Protein AF-A0A645GMB2-F1 (afdb_monomer_lite)

Foldseek 3Di:
DPDDPQPQADPPDDDDLDDDDDDPPDDPVVVVVVVQVVCVVVVHHDDDDDDDQDDDVSVVVSVVVVCVVVVNDDDDDDDD

Secondary structure (DSSP, 8-state):
----HHHHS-TT-----S--PPPTTS-HHHHHHHHHHHHHHTT----S------SHHHHHHHHHHHHHHTT---------

Structure (mmCIF, N/CA/C/O backbone):
data_AF-A0A645GMB2-F1
#
_entry.id   AF-A0A645GMB2-F1
#
loop_
_atom_site.group_PDB
_atom_site.id
_atom_site.type_symbol
_atom_site.label_atom_id
_atom_site.label_alt_id
_atom_site.label_comp_id
_atom_site.label_asym_id
_atom_site.label_entity_id
_atom_site.label_seq_id
_atom_site.pdbx_PDB_ins_code
_atom_site.Cartn_x
_atom_site.Cartn_y
_atom_site.Cartn_z
_atom_site.occupancy
_atom_site.B_iso_or_equiv
_atom_site.auth_seq_id
_atom_site.auth_comp_id
_atom_site.auth_asym_id
_atom_site.auth_atom_id
_atom_site.pdbx_PDB_model_num
ATOM 1 N N . MET A 1 1 ? -0.479 -8.166 23.438 1.00 48.44 1 MET A N 1
ATOM 2 C CA . MET A 1 1 ? -1.449 -8.833 22.548 1.00 48.44 1 MET A CA 1
ATOM 3 C C . MET A 1 1 ? -0.740 -10.067 22.000 1.00 48.44 1 MET A C 1
ATOM 5 O O . MET A 1 1 ? 0.286 -9.891 21.359 1.00 48.44 1 MET A O 1
ATOM 9 N N . ASN A 1 2 ? -1.156 -11.283 22.372 1.00 49.09 2 ASN A N 1
ATOM 10 C CA . ASN A 1 2 ? -0.608 -12.514 21.784 1.00 49.09 2 ASN A CA 1
ATOM 11 C C . ASN A 1 2 ? -1.329 -12.710 20.451 1.00 49.09 2 ASN A C 1
ATOM 13 O O . ASN A 1 2 ? -2.469 -13.158 20.455 1.00 49.09 2 ASN A O 1
ATOM 17 N N . LEU A 1 3 ? -0.715 -12.279 19.351 1.00 55.62 3 LEU A N 1
ATOM 18 C CA . LEU A 1 3 ? -1.262 -12.487 18.012 1.00 55.62 3 LEU A CA 1
ATOM 19 C C . LEU A 1 3 ? -0.912 -13.915 17.585 1.00 55.62 3 LEU A C 1
ATOM 21 O O . LEU A 1 3 ? 0.270 -14.242 17.455 1.00 55.62 3 LEU A O 1
ATOM 25 N N . ASP A 1 4 ? -1.921 -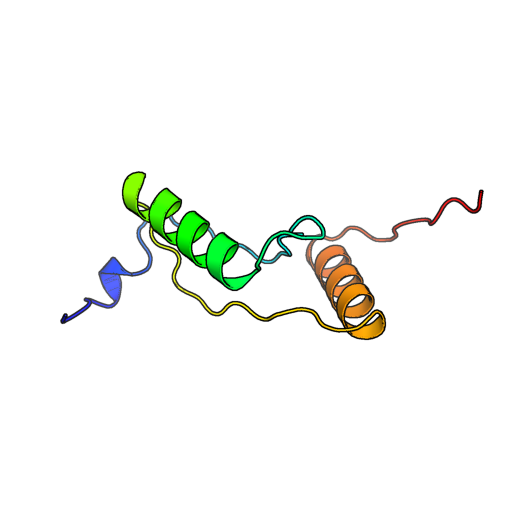14.772 17.424 1.00 58.56 4 ASP A N 1
ATOM 26 C CA . ASP A 1 4 ? -1.728 -16.084 16.815 1.00 58.56 4 ASP A CA 1
ATOM 27 C C . ASP A 1 4 ? -1.338 -15.868 15.346 1.00 58.56 4 ASP A C 1
ATOM 29 O O . ASP A 1 4 ? -2.002 -15.159 14.589 1.00 58.56 4 ASP A O 1
ATOM 33 N N . ARG A 1 5 ? -0.212 -16.450 14.932 1.00 54.00 5 ARG A N 1
ATOM 34 C CA . ARG A 1 5 ? 0.330 -16.311 13.575 1.00 54.00 5 ARG A CA 1
ATOM 35 C C . ARG A 1 5 ? -0.664 -16.787 12.511 1.00 54.00 5 ARG A C 1
ATOM 37 O O . ARG A 1 5 ? -0.625 -16.280 11.393 1.00 54.00 5 ARG A O 1
ATOM 44 N N . ASN A 1 6 ? -1.538 -17.729 12.864 1.00 55.00 6 ASN A N 1
ATOM 45 C CA . ASN A 1 6 ? -2.576 -18.254 11.980 1.00 55.00 6 ASN A CA 1
ATOM 46 C C . ASN A 1 6 ? -3.790 -17.312 11.834 1.00 55.00 6 ASN A C 1
ATOM 48 O O . ASN A 1 6 ? -4.645 -17.571 10.997 1.00 55.00 6 ASN A O 1
ATOM 52 N N . GLU A 1 7 ? -3.857 -16.218 12.600 1.00 58.16 7 GLU A N 1
ATOM 53 C CA . GLU A 1 7 ? -4.918 -15.201 12.517 1.00 58.16 7 GLU A CA 1
ATOM 54 C C . GLU A 1 7 ? -4.484 -13.932 11.759 1.00 58.16 7 GLU A C 1
ATOM 56 O O . GLU A 1 7 ? -5.332 -13.132 11.371 1.00 58.16 7 GLU A O 1
ATOM 61 N N . LEU A 1 8 ? -3.179 -13.728 11.522 1.00 67.62 8 LEU A N 1
ATOM 62 C CA . LEU A 1 8 ? -2.666 -12.493 10.902 1.00 67.62 8 LEU A CA 1
ATOM 63 C C . LEU A 1 8 ? -2.963 -12.391 9.399 1.00 67.62 8 LEU A C 1
ATOM 65 O O . LEU A 1 8 ? -3.171 -11.294 8.887 1.00 67.62 8 LEU A O 1
ATOM 69 N N . ILE A 1 9 ? -2.966 -13.523 8.692 1.00 76.56 9 ILE A N 1
ATOM 70 C CA . ILE A 1 9 ? -3.322 -13.611 7.271 1.00 76.56 9 ILE A CA 1
ATOM 71 C C . ILE A 1 9 ? -4.469 -14.613 7.164 1.00 76.56 9 ILE A C 1
ATOM 73 O O . ILE A 1 9 ? -4.248 -15.822 7.195 1.00 76.56 9 ILE A O 1
ATOM 77 N N . GLY A 1 10 ? -5.696 -14.098 7.093 1.00 78.38 10 GLY A N 1
ATOM 78 C CA . GLY A 1 10 ? -6.904 -14.919 7.003 1.00 78.38 10 GLY A CA 1
ATOM 79 C C . GLY A 1 10 ? -7.055 -15.641 5.658 1.00 78.38 10 GLY A C 1
ATOM 80 O O . GLY A 1 10 ? -6.376 -15.330 4.682 1.00 78.38 10 GLY A O 1
ATOM 81 N N . GLU A 1 11 ? -8.006 -16.576 5.585 1.00 85.19 11 GLU A N 1
ATOM 82 C CA . GLU A 1 11 ? -8.267 -17.384 4.378 1.00 85.19 11 GLU A CA 1
ATOM 83 C C . GLU A 1 11 ? -8.691 -16.551 3.155 1.00 85.19 11 GLU A C 1
ATOM 85 O O . GLU A 1 11 ? -8.465 -16.959 2.019 1.00 85.19 11 GLU A O 1
ATOM 90 N N . ASN A 1 12 ? -9.275 -15.369 3.379 1.00 88.06 12 ASN A N 1
ATOM 91 C CA . ASN A 1 12 ? -9.699 -14.431 2.336 1.00 88.06 12 ASN A CA 1
ATOM 92 C C . ASN A 1 12 ? -8.734 -13.235 2.192 1.00 88.06 12 ASN A C 1
ATOM 94 O O . ASN A 1 12 ? -9.164 -12.093 2.026 1.00 88.06 12 ASN A O 1
ATOM 98 N N . ALA A 1 13 ? -7.429 -13.472 2.332 1.00 88.94 13 ALA A N 1
ATOM 99 C CA . ALA A 1 13 ? -6.403 -12.449 2.149 1.00 88.94 13 ALA A CA 1
ATOM 100 C C . ALA A 1 13 ? -5.926 -12.366 0.690 1.00 88.94 13 ALA A C 1
ATOM 102 O O . ALA A 1 13 ? -5.852 -13.368 -0.020 1.00 88.94 13 ALA A O 1
ATOM 103 N N . PHE A 1 14 ? -5.523 -11.170 0.264 1.00 87.31 14 PHE A N 1
ATOM 104 C CA . PHE A 1 14 ? -4.786 -10.949 -0.979 1.00 87.31 14 PHE A CA 1
ATOM 105 C C . PHE A 1 14 ? -3.531 -10.124 -0.696 1.00 87.31 14 PHE A C 1
ATOM 107 O O . PHE A 1 14 ? -3.507 -9.289 0.208 1.00 87.31 14 PHE A O 1
ATOM 114 N N . SER A 1 15 ? -2.473 -10.381 -1.462 1.00 86.31 15 SER A N 1
ATOM 115 C CA . SER A 1 15 ? -1.232 -9.610 -1.393 1.00 86.31 15 SER A CA 1
ATOM 116 C C . SER A 1 15 ? -1.310 -8.420 -2.349 1.00 86.31 15 SER A C 1
ATOM 118 O O . SER A 1 15 ? -1.826 -8.553 -3.459 1.00 86.31 15 SER A O 1
ATOM 120 N N . ILE A 1 16 ? -0.815 -7.261 -1.911 1.00 84.31 16 ILE A N 1
ATOM 121 C CA . ILE A 1 16 ? -0.703 -6.052 -2.730 1.00 84.31 16 ILE A CA 1
ATOM 122 C C . ILE A 1 16 ? 0.782 -5.824 -3.007 1.00 84.31 16 ILE A C 1
ATOM 124 O O . ILE A 1 16 ? 1.540 -5.537 -2.084 1.00 84.31 16 ILE A O 1
ATOM 128 N N . ASP A 1 17 ? 1.179 -5.910 -4.274 1.00 82.62 17 ASP A N 1
ATOM 129 C CA . ASP A 1 17 ? 2.493 -5.476 -4.751 1.00 82.62 17 ASP A CA 1
ATOM 130 C C . ASP A 1 17 ? 2.299 -4.260 -5.665 1.00 82.62 17 ASP A C 1
ATOM 132 O O . ASP A 1 17 ? 1.971 -4.385 -6.846 1.00 82.62 17 ASP A O 1
ATOM 136 N N . GLY A 1 18 ? 2.373 -3.059 -5.084 1.00 85.69 18 GLY A N 1
ATOM 137 C CA . GLY A 1 18 ? 1.984 -1.831 -5.774 1.00 85.69 18 GLY A CA 1
ATOM 138 C C . GLY A 1 18 ? 2.483 -0.550 -5.111 1.00 85.69 18 GLY A C 1
ATOM 139 O O . GLY A 1 18 ? 3.285 -0.581 -4.177 1.00 85.69 18 GLY A O 1
ATOM 140 N N . VAL A 1 19 ? 1.999 0.588 -5.618 1.00 89.00 19 VAL A N 1
ATOM 141 C CA . VAL A 1 19 ? 2.235 1.929 -5.061 1.00 89.00 19 VAL A CA 1
ATOM 142 C C . VAL A 1 19 ? 0.895 2.620 -4.861 1.00 89.00 19 VAL A C 1
ATOM 144 O O . VAL A 1 19 ? 0.049 2.609 -5.753 1.00 89.00 19 VAL A O 1
ATOM 147 N N . ILE A 1 20 ? 0.723 3.260 -3.707 1.00 89.81 20 ILE A N 1
ATOM 148 C CA . ILE A 1 20 ? -0.380 4.187 -3.458 1.00 89.81 20 ILE A CA 1
ATOM 149 C C . ILE A 1 20 ? 0.172 5.602 -3.628 1.00 89.81 20 ILE A C 1
ATOM 151 O O . ILE A 1 20 ? 1.049 6.028 -2.879 1.00 89.81 20 ILE A O 1
ATOM 155 N N . SER A 1 21 ? -0.311 6.327 -4.635 1.00 90.62 21 SER A N 1
ATOM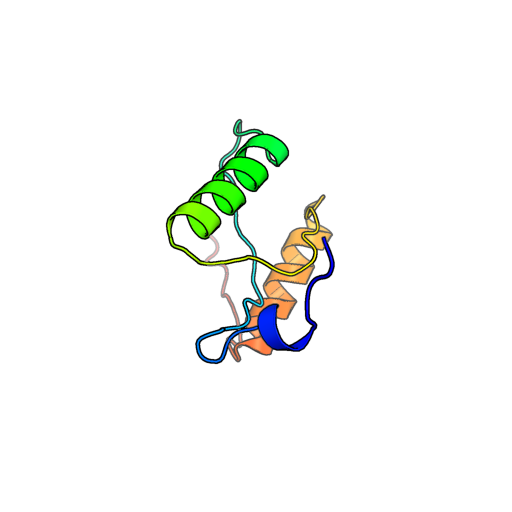 156 C CA . SER A 1 21 ? 0.055 7.729 -4.845 1.00 90.62 21 SER A CA 1
ATOM 157 C C . SER A 1 21 ? -0.849 8.641 -4.021 1.00 90.62 21 SER A C 1
ATOM 159 O O . SER A 1 21 ? -2.062 8.660 -4.218 1.00 90.62 21 SER A O 1
ATOM 161 N N . ILE A 1 22 ? -0.249 9.409 -3.113 1.00 91.19 22 ILE A N 1
ATOM 162 C CA . ILE A 1 22 ? -0.952 10.363 -2.251 1.00 91.19 22 ILE A CA 1
ATOM 163 C C . ILE A 1 22 ? -0.914 11.753 -2.917 1.00 91.19 22 ILE A C 1
ATOM 165 O O . ILE A 1 22 ? 0.144 12.144 -3.420 1.00 91.19 22 ILE A O 1
ATOM 169 N N . PRO A 1 23 ? -2.035 12.502 -2.970 1.00 90.56 23 PRO A N 1
ATOM 170 C CA . PRO A 1 23 ? -2.060 13.841 -3.552 1.00 90.56 23 PRO A CA 1
ATOM 171 C C . PRO A 1 23 ? -1.089 14.813 -2.876 1.00 90.56 23 PRO A C 1
ATOM 173 O O . PRO A 1 23 ? -0.879 14.776 -1.665 1.00 90.56 23 PRO A O 1
ATOM 176 N N . ASN A 1 24 ? -0.552 15.747 -3.662 1.00 88.81 24 ASN A N 1
ATOM 177 C CA . ASN A 1 24 ? 0.298 16.810 -3.131 1.00 88.81 24 ASN A CA 1
ATOM 178 C C . ASN A 1 24 ? -0.444 17.622 -2.057 1.00 88.81 24 ASN A C 1
ATOM 180 O O . ASN A 1 24 ? -1.580 18.043 -2.269 1.00 88.81 24 ASN A O 1
ATOM 184 N N . GLY A 1 25 ? 0.234 17.888 -0.938 1.00 91.94 25 GLY A N 1
ATOM 185 C CA . GLY A 1 25 ? -0.313 18.660 0.181 1.00 91.94 25 GLY A CA 1
ATOM 186 C C . GLY A 1 25 ? -1.093 17.839 1.210 1.00 91.94 25 GLY A C 1
ATOM 187 O O . GLY A 1 25 ? -1.508 18.406 2.215 1.00 91.94 25 GLY A O 1
ATOM 188 N N . VAL A 1 26 ? -1.268 16.533 0.991 1.00 93.94 26 VAL A N 1
ATOM 189 C CA . VAL A 1 26 ? -1.752 15.602 2.018 1.00 93.94 26 VAL A CA 1
ATOM 190 C C . VAL A 1 26 ? -0.553 15.056 2.791 1.00 93.94 26 VAL A C 1
ATOM 192 O O . VAL A 1 26 ? 0.451 14.677 2.184 1.00 93.94 26 VAL A O 1
ATOM 195 N N . ASP A 1 27 ? -0.656 15.028 4.119 1.00 93.19 27 ASP A N 1
ATOM 196 C CA . ASP A 1 27 ? 0.361 14.417 4.968 1.00 93.19 27 ASP A CA 1
ATOM 197 C C . ASP A 1 27 ? 0.338 12.889 4.824 1.00 93.19 27 ASP A C 1
ATOM 199 O O . ASP A 1 27 ? -0.717 12.249 4.839 1.00 93.19 27 ASP A O 1
ATOM 203 N N . GLN A 1 28 ? 1.514 12.298 4.626 1.00 90.38 28 GLN A N 1
ATOM 204 C CA . GLN A 1 28 ? 1.626 10.871 4.347 1.00 90.38 28 GLN A CA 1
ATOM 205 C C . GLN A 1 28 ? 1.336 10.010 5.583 1.00 90.38 28 GLN A C 1
ATOM 207 O O . GLN A 1 28 ? 0.766 8.926 5.434 1.00 90.38 28 GLN A O 1
ATOM 212 N N . GLU A 1 29 ? 1.737 10.459 6.774 1.00 90.44 29 GLU A N 1
ATOM 213 C CA . GLU A 1 29 ? 1.510 9.723 8.019 1.00 90.44 29 GLU A CA 1
ATOM 214 C C . GLU A 1 29 ? 0.018 9.742 8.352 1.00 90.44 29 GLU A C 1
ATOM 216 O O . GLU A 1 29 ? -0.576 8.677 8.517 1.00 90.44 29 GLU A O 1
ATOM 221 N N . GLU A 1 30 ? -0.616 10.917 8.286 1.00 93.56 30 GLU A N 1
ATOM 222 C CA . GLU A 1 30 ? -2.064 11.073 8.479 1.00 93.56 30 GLU A CA 1
ATOM 223 C C . GLU A 1 30 ? -2.865 10.222 7.479 1.00 93.56 30 GLU A C 1
ATOM 225 O O . GLU A 1 30 ? -3.832 9.547 7.842 1.00 93.56 30 GLU A O 1
ATOM 230 N N . PHE A 1 31 ? -2.469 10.204 6.202 1.00 94.12 31 PHE A N 1
ATOM 231 C CA . PHE A 1 31 ? -3.118 9.354 5.203 1.00 94.12 31 PHE A CA 1
ATOM 232 C C . PHE A 1 31 ? -2.978 7.864 5.543 1.00 94.12 31 PHE A C 1
ATOM 234 O O . PHE A 1 31 ? -3.944 7.107 5.421 1.00 94.12 31 PHE A O 1
ATOM 241 N N . SER A 1 32 ? -1.783 7.438 5.959 1.00 90.94 32 SER A N 1
ATOM 242 C CA . SER A 1 32 ? -1.515 6.047 6.316 1.00 90.94 32 SER A CA 1
ATOM 243 C C . SER A 1 32 ? -2.341 5.612 7.525 1.00 90.94 32 SER A C 1
ATOM 245 O O . SER A 1 32 ? -2.941 4.541 7.489 1.00 90.94 32 SER A O 1
ATOM 247 N N . GLU A 1 33 ? -2.418 6.431 8.573 1.00 91.75 33 GLU A N 1
ATOM 248 C CA . GLU A 1 33 ? -3.232 6.151 9.761 1.00 91.75 33 GLU A CA 1
ATOM 249 C C . GLU A 1 33 ? -4.711 5.993 9.393 1.00 91.75 33 GLU A C 1
ATOM 251 O O . GLU A 1 33 ? -5.314 4.959 9.689 1.00 91.75 33 GLU A O 1
ATOM 256 N N . ASN A 1 34 ? -5.260 6.942 8.629 1.00 94.75 34 ASN A N 1
ATOM 257 C CA . ASN A 1 34 ? -6.646 6.894 8.162 1.00 94.75 34 ASN A CA 1
ATOM 258 C C . ASN A 1 34 ? -6.948 5.649 7.305 1.00 94.75 34 ASN A C 1
ATOM 260 O O . ASN A 1 34 ? -8.030 5.068 7.405 1.00 94.75 34 ASN A O 1
ATOM 264 N N . LEU A 1 35 ? -6.007 5.214 6.460 1.00 93.00 35 LEU A N 1
ATOM 265 C CA . LEU A 1 35 ? -6.157 3.991 5.665 1.00 93.00 35 LEU A CA 1
ATOM 266 C C . LEU A 1 35 ? -6.217 2.743 6.556 1.00 93.00 35 LEU A C 1
ATOM 268 O O . LEU A 1 35 ? -7.046 1.861 6.321 1.00 93.00 35 LEU A O 1
ATOM 272 N N . ILE A 1 36 ? -5.355 2.658 7.571 1.00 91.25 36 ILE A N 1
ATOM 273 C CA . ILE A 1 36 ? -5.342 1.536 8.515 1.00 91.25 36 ILE A CA 1
ATOM 274 C C . ILE A 1 36 ? -6.641 1.496 9.322 1.00 91.25 36 ILE A C 1
ATOM 276 O O . ILE A 1 36 ? -7.247 0.429 9.428 1.00 91.25 36 ILE A O 1
ATOM 280 N N . GLU A 1 37 ? -7.103 2.638 9.831 1.00 93.69 37 GLU A N 1
ATOM 281 C CA . GLU A 1 37 ? -8.381 2.736 10.542 1.00 93.69 37 GLU A CA 1
ATOM 282 C C . GLU A 1 37 ? -9.558 2.319 9.655 1.00 93.69 37 GLU A C 1
ATOM 284 O O . GLU A 1 37 ? -10.403 1.527 10.076 1.00 93.69 37 GLU A O 1
ATOM 289 N N . TYR A 1 38 ? -9.584 2.774 8.399 1.00 95.31 38 TYR A N 1
ATOM 290 C CA . TYR A 1 38 ? -10.609 2.375 7.437 1.00 95.31 38 TYR A CA 1
ATOM 291 C C . TYR A 1 38 ? -10.639 0.856 7.221 1.00 95.31 38 TYR A C 1
ATOM 293 O O . TYR A 1 38 ? -11.715 0.257 7.213 1.00 95.31 38 TYR A O 1
ATOM 301 N N . LEU A 1 39 ? -9.479 0.213 7.054 1.00 91.94 39 LEU A N 1
ATOM 302 C CA . LEU A 1 39 ? -9.410 -1.241 6.892 1.00 91.94 39 LEU A CA 1
ATOM 303 C C . LEU A 1 39 ? -9.935 -1.961 8.139 1.00 91.94 39 LEU A C 1
ATOM 305 O O . LEU A 1 39 ? -10.757 -2.870 8.008 1.00 91.94 39 LEU A O 1
ATOM 309 N N . GLN A 1 40 ? -9.530 -1.513 9.329 1.00 89.38 40 GLN A N 1
ATOM 310 C CA . GLN A 1 40 ? -9.966 -2.090 10.602 1.00 89.38 40 GLN A CA 1
ATOM 311 C C . GLN A 1 40 ? -11.480 -1.958 10.812 1.00 89.38 40 GLN A C 1
ATOM 313 O O . GLN A 1 40 ? -12.116 -2.925 11.232 1.00 89.38 40 GLN A O 1
ATOM 318 N N . ASP A 1 41 ? -12.081 -0.820 10.447 1.00 94.06 41 ASP A N 1
ATOM 319 C CA . ASP A 1 41 ? -13.540 -0.621 10.463 1.00 94.06 41 ASP A CA 1
ATOM 320 C C . ASP A 1 41 ? -14.276 -1.609 9.539 1.00 94.06 41 ASP A C 1
ATOM 322 O O . ASP A 1 41 ? -15.401 -2.025 9.816 1.00 94.06 41 ASP A O 1
ATOM 326 N N . LYS A 1 42 ? -13.629 -2.056 8.455 1.00 93.19 42 LYS A N 1
ATOM 327 C CA . LYS A 1 42 ? -14.153 -3.105 7.562 1.00 93.19 42 LYS A CA 1
ATOM 328 C C . LYS A 1 42 ? -13.830 -4.529 8.013 1.00 93.19 42 LYS A C 1
ATOM 330 O O . LYS A 1 42 ? -14.147 -5.469 7.286 1.00 93.19 42 LYS A O 1
ATOM 335 N N . GLY A 1 43 ? -13.233 -4.710 9.190 1.00 88.00 43 GLY A N 1
ATOM 336 C CA . GLY A 1 43 ? -12.788 -6.016 9.680 1.00 88.00 43 GLY A CA 1
ATOM 337 C C . GLY A 1 43 ? -11.603 -6.585 8.895 1.00 88.00 43 GLY A C 1
ATOM 338 O O . GLY A 1 43 ? -11.366 -7.791 8.932 1.00 88.00 43 GLY A O 1
ATOM 339 N N . ALA A 1 44 ? -10.879 -5.734 8.164 1.00 88.19 44 ALA A N 1
ATOM 340 C CA . ALA A 1 44 ? -9.659 -6.077 7.452 1.00 88.19 44 ALA A CA 1
ATOM 341 C C . ALA A 1 44 ? -8.434 -5.549 8.208 1.00 88.19 44 ALA A C 1
ATOM 343 O O . ALA A 1 44 ? -8.488 -4.543 8.911 1.00 88.19 44 ALA A O 1
ATOM 344 N N . TYR A 1 45 ? -7.299 -6.213 8.026 1.00 85.81 45 TYR A N 1
ATOM 345 C CA . TYR A 1 45 ? -6.040 -5.807 8.638 1.00 85.81 45 TYR A CA 1
ATOM 346 C C . TYR A 1 45 ? -4.964 -5.735 7.565 1.00 85.81 45 TYR A C 1
ATOM 348 O O . TYR A 1 45 ? -4.802 -6.660 6.770 1.00 85.81 45 TYR A O 1
ATOM 356 N N . PHE A 1 46 ? -4.223 -4.630 7.546 1.00 86.19 46 PHE A N 1
ATOM 357 C CA . PHE A 1 46 ? -2.995 -4.541 6.771 1.00 86.19 46 PHE A CA 1
ATOM 358 C C . PHE A 1 46 ? -1.835 -5.039 7.630 1.00 86.19 46 PHE A C 1
ATOM 360 O O . PHE A 1 46 ? -1.574 -4.502 8.707 1.00 86.19 46 PHE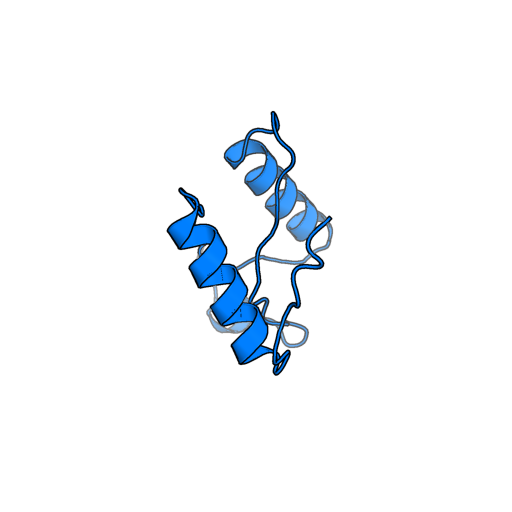 A O 1
ATOM 367 N N . PHE A 1 47 ? -1.145 -6.071 7.152 1.00 81.56 47 PHE A N 1
ATOM 368 C CA . PHE A 1 47 ? 0.029 -6.632 7.806 1.00 81.56 47 PHE A CA 1
ATOM 369 C C . PHE A 1 47 ? 1.207 -6.610 6.832 1.00 81.56 47 PHE A C 1
ATOM 371 O O . PHE A 1 47 ? 1.309 -7.447 5.936 1.00 81.56 47 PHE A O 1
ATOM 378 N N . GLY A 1 48 ? 2.085 -5.622 6.989 1.00 79.88 48 GLY A N 1
ATOM 379 C CA . GLY A 1 48 ? 3.217 -5.398 6.100 1.00 79.88 48 GLY A CA 1
ATOM 380 C C . GLY A 1 48 ? 4.025 -4.168 6.498 1.00 79.88 48 GLY A C 1
ATOM 381 O O . GLY A 1 48 ? 3.761 -3.542 7.524 1.00 79.88 48 GLY A O 1
ATOM 382 N N . PHE A 1 49 ? 5.008 -3.828 5.669 1.00 80.12 49 PHE A N 1
ATOM 383 C CA . PHE A 1 49 ? 5.790 -2.603 5.800 1.00 80.12 49 PHE A CA 1
ATOM 384 C C . PHE A 1 49 ? 5.458 -1.673 4.640 1.00 80.12 49 PHE A C 1
ATOM 386 O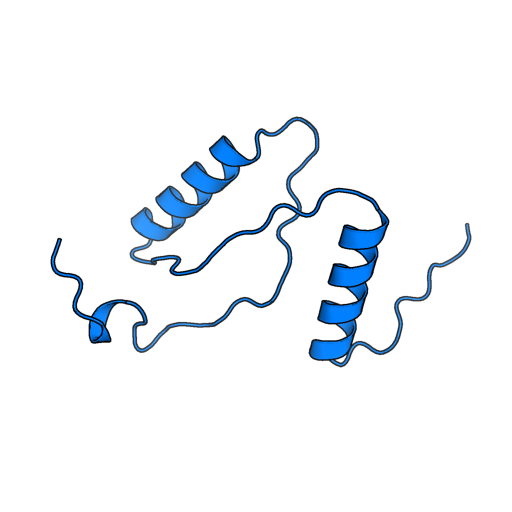 O . PHE A 1 49 ? 5.312 -2.118 3.502 1.00 80.12 49 PHE A O 1
ATOM 393 N N . THR A 1 50 ? 5.351 -0.383 4.932 1.00 80.12 50 THR A N 1
ATOM 394 C CA . THR A 1 50 ? 5.254 0.671 3.923 1.00 80.12 50 THR A CA 1
ATOM 395 C C . THR A 1 50 ? 6.608 1.353 3.787 1.00 80.12 50 THR A C 1
ATOM 397 O O . THR A 1 50 ? 7.253 1.648 4.792 1.00 80.12 50 THR A O 1
ATOM 400 N N . GLU A 1 51 ? 7.021 1.640 2.557 1.00 83.94 51 GLU A N 1
ATOM 401 C CA . GLU A 1 51 ? 8.212 2.438 2.265 1.00 83.94 51 GLU A CA 1
ATOM 402 C C . GLU A 1 51 ? 7.806 3.714 1.525 1.00 83.94 51 GLU A C 1
ATOM 404 O O . GLU A 1 51 ? 6.977 3.686 0.611 1.00 83.94 51 GLU A O 1
ATOM 409 N N . THR A 1 52 ? 8.395 4.843 1.913 1.00 86.25 52 THR A N 1
ATOM 410 C CA . THR A 1 52 ? 8.206 6.108 1.203 1.00 86.25 52 THR A CA 1
ATOM 411 C C . THR A 1 52 ? 9.122 6.170 -0.010 1.00 86.25 52 THR A C 1
ATOM 413 O O . THR A 1 52 ? 10.343 6.140 0.122 1.00 86.25 52 THR A O 1
ATOM 416 N N . LEU A 1 53 ? 8.541 6.353 -1.196 1.00 87.94 53 LEU A N 1
ATOM 417 C CA . LEU A 1 53 ? 9.305 6.550 -2.428 1.00 87.94 53 LEU A CA 1
ATOM 418 C C . LEU A 1 53 ? 9.770 8.006 -2.550 1.00 87.94 53 LEU A C 1
ATOM 420 O O . LEU A 1 53 ? 8.991 8.901 -2.896 1.00 87.94 53 LEU A O 1
ATOM 424 N N . GLN A 1 54 ? 11.055 8.243 -2.289 1.00 85.62 54 GLN A N 1
ATOM 425 C CA . GLN A 1 54 ? 11.667 9.570 -2.356 1.00 85.62 54 GLN A CA 1
ATOM 426 C C . GLN A 1 54 ? 12.584 9.710 -3.575 1.00 85.62 54 GLN A C 1
ATOM 428 O O . GLN A 1 54 ? 13.428 8.864 -3.849 1.00 85.62 54 GLN A O 1
ATOM 433 N N . GLY A 1 55 ? 12.440 10.828 -4.291 1.00 88.62 55 GLY A N 1
ATOM 434 C CA . GLY A 1 55 ? 13.230 11.126 -5.488 1.00 88.62 55 GLY A CA 1
ATOM 435 C C . GLY A 1 55 ? 12.718 10.452 -6.766 1.00 88.62 55 GLY A C 1
ATOM 436 O O . GLY A 1 55 ? 12.015 9.444 -6.738 1.00 88.62 55 GLY A O 1
ATOM 437 N N . GLU A 1 56 ? 13.052 11.049 -7.909 1.00 90.25 56 GLU A N 1
ATOM 438 C CA . GLU A 1 56 ? 12.564 10.617 -9.228 1.00 90.25 56 GLU A CA 1
ATOM 439 C C . GLU A 1 56 ? 13.069 9.221 -9.605 1.00 90.25 56 GLU A C 1
ATOM 441 O O . GLU A 1 56 ? 12.269 8.368 -9.977 1.00 90.25 56 GLU A O 1
ATOM 446 N N . ALA A 1 57 ? 14.360 8.944 -9.397 1.00 87.38 57 ALA A N 1
ATOM 447 C CA . ALA A 1 57 ? 14.958 7.650 -9.725 1.00 87.38 57 ALA A CA 1
ATOM 448 C C . ALA A 1 57 ? 14.301 6.473 -8.978 1.00 87.38 57 ALA A C 1
ATOM 450 O O . ALA A 1 57 ? 14.118 5.399 -9.548 1.00 87.38 57 ALA A O 1
ATOM 451 N N . MET A 1 58 ? 13.912 6.670 -7.712 1.00 89.00 58 MET A N 1
ATOM 452 C CA . MET A 1 58 ? 13.250 5.633 -6.913 1.00 89.00 58 MET A CA 1
ATOM 453 C C . MET A 1 58 ? 11.820 5.381 -7.398 1.00 89.00 58 MET A C 1
ATOM 455 O O . MET A 1 58 ? 11.402 4.232 -7.527 1.00 89.00 58 MET A O 1
ATOM 459 N N . LYS A 1 59 ? 11.084 6.453 -7.720 1.00 90.50 59 LYS A N 1
ATOM 460 C CA . LYS A 1 59 ? 9.731 6.364 -8.287 1.00 90.50 59 LYS A CA 1
ATOM 461 C C . LYS A 1 59 ? 9.743 5.655 -9.640 1.00 90.50 59 LYS A C 1
ATOM 463 O O . LYS A 1 59 ? 8.948 4.745 -9.856 1.00 90.50 59 LYS A O 1
ATOM 468 N N . GLU A 1 60 ? 10.671 6.028 -10.518 1.00 90.81 60 GLU A N 1
ATOM 469 C CA . GLU A 1 60 ? 10.826 5.416 -11.838 1.00 90.81 60 GLU A CA 1
ATOM 470 C C . GLU A 1 60 ? 11.244 3.944 -11.732 1.00 90.81 60 GLU A C 1
ATOM 472 O O . GLU A 1 60 ? 10.663 3.085 -12.397 1.00 90.81 60 GLU A O 1
ATOM 477 N N . GLY A 1 61 ? 12.204 3.633 -10.855 1.00 89.44 61 GLY A N 1
ATOM 478 C CA . GLY A 1 61 ? 12.634 2.262 -10.588 1.00 89.44 61 GLY A CA 1
ATOM 479 C C . GLY A 1 61 ? 11.479 1.381 -10.112 1.00 89.44 61 GLY A C 1
ATOM 480 O O . GLY A 1 61 ? 11.241 0.321 -10.691 1.00 89.44 61 GLY A O 1
ATOM 481 N N . ARG A 1 62 ? 10.706 1.852 -9.124 1.00 90.50 62 ARG A N 1
ATOM 482 C CA . ARG A 1 62 ? 9.559 1.109 -8.586 1.00 90.50 62 ARG A CA 1
ATOM 483 C C . ARG A 1 62 ? 8.437 0.946 -9.611 1.00 90.50 62 ARG A C 1
ATOM 485 O O . ARG A 1 62 ? 7.836 -0.121 -9.693 1.00 90.50 62 ARG A O 1
ATOM 492 N N . MET A 1 63 ? 8.180 1.966 -10.431 1.00 89.50 63 MET A N 1
ATOM 493 C CA . MET A 1 63 ? 7.228 1.875 -11.540 1.00 89.50 63 MET A CA 1
ATOM 494 C C . MET A 1 63 ? 7.641 0.784 -12.536 1.00 89.50 63 MET A C 1
ATOM 496 O O . MET A 1 63 ? 6.833 -0.085 -12.859 1.00 89.50 63 MET A O 1
ATOM 500 N N . LYS A 1 64 ? 8.901 0.787 -12.992 1.00 88.38 64 LYS A N 1
ATOM 501 C CA . LYS A 1 64 ? 9.425 -0.219 -13.932 1.00 88.38 64 LYS A CA 1
ATOM 502 C C . LYS A 1 64 ? 9.358 -1.633 -13.362 1.00 88.38 64 LYS A C 1
ATOM 504 O O . LYS A 1 64 ? 8.992 -2.559 -14.085 1.00 88.38 64 LYS A O 1
ATOM 509 N N . GLU A 1 65 ? 9.680 -1.798 -12.082 1.00 88.75 65 GLU A N 1
ATOM 510 C CA . GLU A 1 65 ? 9.576 -3.081 -11.385 1.00 88.75 65 GLU A CA 1
ATOM 511 C C . GLU A 1 65 ? 8.135 -3.609 -11.405 1.00 88.75 65 GLU A C 1
ATOM 513 O O . GLU A 1 65 ? 7.899 -4.717 -11.883 1.00 88.75 65 GLU A O 1
ATOM 518 N N . ILE A 1 66 ? 7.163 -2.794 -10.982 1.00 88.25 66 ILE A N 1
ATOM 519 C CA . ILE A 1 66 ? 5.745 -3.183 -10.942 1.00 88.25 66 ILE A CA 1
ATOM 520 C C . ILE A 1 66 ? 5.221 -3.525 -12.338 1.00 88.25 66 ILE A C 1
ATOM 522 O O . ILE A 1 66 ? 4.519 -4.524 -12.499 1.00 88.25 66 ILE A O 1
ATOM 526 N N . LEU A 1 67 ? 5.567 -2.736 -13.358 1.00 84.38 67 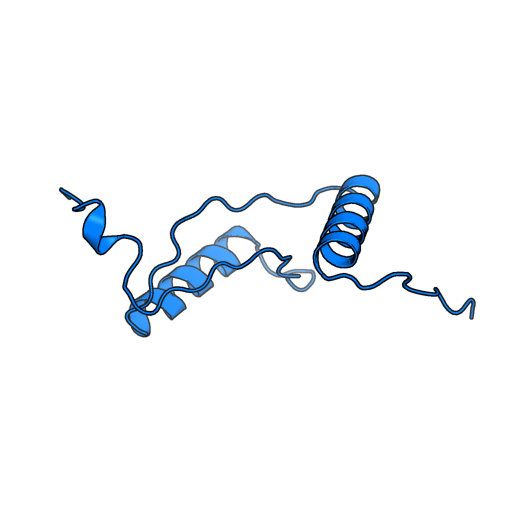LEU A N 1
ATOM 527 C CA . LEU A 1 67 ? 5.179 -3.022 -14.743 1.00 84.38 67 LEU A CA 1
ATOM 528 C C . LEU A 1 67 ? 5.749 -4.367 -15.213 1.00 84.38 67 LEU A C 1
ATOM 530 O O . LEU A 1 67 ? 5.021 -5.179 -15.784 1.00 84.38 67 LEU A O 1
ATOM 534 N N . THR A 1 68 ? 7.017 -4.634 -14.898 1.00 84.69 68 THR A N 1
ATOM 535 C CA . THR A 1 68 ? 7.698 -5.886 -15.253 1.00 84.69 68 THR A CA 1
ATOM 536 C C . THR A 1 68 ? 7.050 -7.093 -14.573 1.00 84.69 68 THR A C 1
ATOM 538 O O . THR A 1 68 ? 6.740 -8.076 -15.246 1.00 84.69 68 THR A O 1
ATOM 541 N N . VAL A 1 69 ? 6.802 -7.018 -13.259 1.00 81.75 69 VAL A N 1
ATOM 542 C CA . VAL A 1 69 ? 6.170 -8.097 -12.475 1.00 81.75 69 VAL A CA 1
ATOM 543 C C . VAL A 1 69 ? 4.763 -8.409 -12.989 1.00 81.75 69 VAL A C 1
ATOM 545 O O . VAL A 1 69 ? 4.379 -9.575 -13.062 1.00 81.75 69 VAL A O 1
ATOM 548 N N . ASN A 1 70 ? 4.016 -7.390 -13.417 1.00 79.44 70 ASN A N 1
ATOM 549 C CA . ASN A 1 70 ? 2.664 -7.553 -13.953 1.00 79.44 70 ASN A CA 1
ATOM 550 C C . ASN A 1 70 ? 2.621 -7.900 -15.455 1.00 79.44 70 ASN A C 1
ATOM 552 O O . ASN A 1 70 ? 1.539 -7.961 -16.038 1.00 79.44 70 ASN A O 1
ATOM 556 N N . GLY A 1 71 ? 3.770 -8.134 -16.101 1.00 73.88 71 GLY A N 1
ATOM 557 C CA . GLY A 1 71 ? 3.839 -8.496 -17.521 1.00 73.88 71 GLY A CA 1
ATOM 558 C C . GLY A 1 71 ? 3.447 -7.366 -18.481 1.00 73.88 71 GLY A C 1
ATOM 559 O O . GLY A 1 71 ? 3.130 -7.625 -19.642 1.00 73.88 71 GLY A O 1
ATOM 560 N N . ILE A 1 72 ? 3.464 -6.115 -18.016 1.00 73.69 72 ILE A N 1
ATOM 561 C CA . ILE A 1 72 ? 3.170 -4.928 -18.819 1.00 73.69 72 ILE A CA 1
ATOM 562 C C . ILE A 1 72 ? 4.486 -4.475 -19.456 1.00 73.69 72 ILE A C 1
ATOM 564 O O . ILE A 1 72 ? 5.333 -3.877 -18.799 1.00 73.69 72 ILE A O 1
ATOM 568 N N . GLN A 1 73 ? 4.682 -4.817 -20.732 1.00 57.41 73 GLN A N 1
ATOM 569 C CA . GLN A 1 73 ? 6.007 -4.754 -21.353 1.00 57.41 73 GLN A CA 1
ATOM 570 C C . GLN A 1 73 ? 6.541 -3.357 -21.685 1.00 57.41 73 GLN A C 1
ATOM 572 O O . GLN A 1 73 ? 7.749 -3.252 -21.816 1.00 57.41 73 GLN A O 1
ATOM 577 N N . GLU A 1 74 ? 5.740 -2.294 -21.795 1.00 54.44 74 GLU A N 1
ATOM 578 C CA . GLU A 1 74 ? 6.275 -0.955 -22.101 1.00 54.44 74 GLU A CA 1
ATOM 579 C C . GLU A 1 74 ? 5.191 0.120 -21.929 1.00 54.44 74 GLU A C 1
ATOM 581 O O . GLU A 1 74 ? 4.165 0.095 -22.611 1.00 54.44 74 GLU A O 1
ATOM 586 N N . PHE A 1 75 ? 5.423 1.087 -21.039 1.00 50.09 75 PHE A N 1
ATOM 587 C CA . PHE A 1 75 ? 4.734 2.377 -21.093 1.00 50.09 75 PHE A CA 1
ATOM 588 C C . PHE A 1 75 ? 5.432 3.185 -22.195 1.00 50.09 75 PHE A C 1
ATOM 590 O O . PHE A 1 75 ? 6.604 3.528 -22.053 1.00 50.09 75 PHE A O 1
ATOM 597 N N . LYS A 1 76 ? 4.755 3.443 -23.316 1.00 49.81 76 LYS A N 1
ATOM 598 C CA . LYS A 1 76 ? 5.229 4.440 -24.281 1.00 49.81 76 LYS A CA 1
ATOM 599 C C . LYS A 1 76 ? 4.842 5.804 -23.728 1.00 49.81 76 LYS A C 1
ATOM 601 O O . LYS A 1 76 ? 3.655 6.110 -23.674 1.00 49.81 76 LYS A O 1
ATOM 606 N N . GLU A 1 77 ? 5.817 6.592 -23.286 1.00 49.69 77 GLU A N 1
ATOM 607 C CA . GLU A 1 77 ? 5.599 8.032 -23.153 1.00 49.69 77 GLU A CA 1
ATOM 608 C C . GLU A 1 77 ? 5.265 8.560 -24.552 1.00 49.69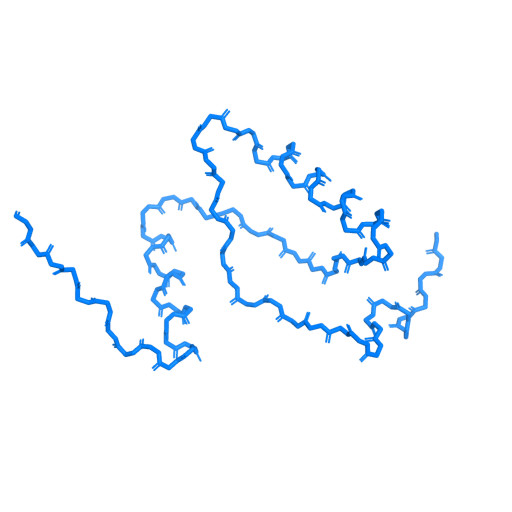 77 GLU A C 1
ATOM 610 O O . GLU A 1 77 ? 6.085 8.488 -25.467 1.00 49.69 77 GLU A O 1
ATOM 615 N N . GLU A 1 78 ? 4.027 9.009 -24.753 1.00 46.31 78 GLU A N 1
ATOM 616 C CA . GLU A 1 78 ? 3.714 9.844 -25.907 1.00 46.31 78 GLU A CA 1
ATOM 617 C C . GLU A 1 78 ? 4.375 11.206 -25.661 1.00 46.31 78 GLU A C 1
ATOM 619 O O . GLU A 1 78 ? 3.971 11.944 -24.763 1.00 46.31 78 GLU A O 1
ATOM 624 N N . GLU A 1 79 ? 5.429 11.510 -26.425 1.00 41.53 79 GLU A N 1
ATOM 625 C CA . GLU A 1 79 ? 5.995 12.859 -26.505 1.00 41.53 79 GLU A CA 1
ATOM 626 C C . GLU A 1 79 ? 4.903 13.817 -27.022 1.00 41.53 79 GLU A C 1
ATOM 628 O O . GLU A 1 79 ? 4.380 13.622 -28.124 1.00 41.53 79 GLU A O 1
ATOM 633 N N . ILE A 1 80 ? 4.538 14.823 -26.215 1.00 42.38 80 ILE A N 1
ATOM 634 C CA . ILE A 1 80 ? 3.656 15.943 -26.603 1.00 42.38 80 ILE A CA 1
ATOM 635 C C . ILE A 1 80 ? 4.500 17.071 -27.194 1.00 42.38 80 ILE A C 1
ATOM 637 O O . ILE A 1 80 ? 5.500 17.451 -26.541 1.00 42.38 80 ILE A O 1
#

pLDDT: mean 80.64, std 15.08, range [41.53, 95.31]

Organism: NCBI:txid1076179

Radius of gyration: 16.42 Å; chains: 1; bounding box: 29×37×49 Å

Sequence (80 aa):
MNLDRNELIGENAFSIDGVISIPNGVDQEEFSENLIEYLQDKGAYFFGFTETLQGEAMKEGRMKEILTVNGIQEFKEEEI